Protein AF-A0A641PRM1-F1 (afdb_monomer_lite)

Sequence (62 aa):
MIKMRVVKKIQPDGDYQKAVSFVINAPLKEWRIRLWCVTHFKDECGSGDESDWERLLDYLTH

Radius of gyration: 10.7 Å; chains: 1; bounding box: 23×27×27 Å

Structure (mmCIF, N/CA/C/O backbone):
data_AF-A0A641PRM1-F1
#
_entry.id   AF-A0A641PRM1-F1
#
loop_
_atom_site.group_PDB
_atom_site.id
_atom_site.type_symbol
_atom_site.label_atom_id
_atom_site.label_alt_id
_atom_site.label_comp_id
_atom_site.label_asym_id
_atom_site.label_entity_id
_atom_site.label_seq_id
_atom_site.pdbx_PDB_ins_code
_atom_site.Cartn_x
_atom_site.Cartn_y
_atom_site.Cartn_z
_atom_site.occupancy
_atom_site.B_iso_or_equiv
_atom_site.auth_seq_id
_atom_site.auth_comp_id
_atom_site.auth_asym_id
_atom_site.auth_atom_id
_atom_site.pdbx_PDB_model_num
ATOM 1 N N . MET A 1 1 ? -1.334 10.858 13.801 1.00 63.56 1 MET A N 1
ATOM 2 C CA . MET A 1 1 ? -0.047 11.076 13.088 1.00 63.56 1 MET A CA 1
ATOM 3 C C . MET A 1 1 ? 0.483 9.860 12.299 1.00 63.56 1 MET A C 1
ATOM 5 O O . MET A 1 1 ? 1.601 9.921 11.804 1.00 63.56 1 MET A O 1
ATOM 9 N N . ILE A 1 2 ? -0.286 8.776 12.099 1.00 68.50 2 ILE A N 1
ATOM 10 C CA . ILE A 1 2 ? 0.186 7.586 11.352 1.00 68.50 2 ILE A CA 1
ATOM 11 C C . ILE A 1 2 ? 0.348 7.866 9.846 1.00 68.50 2 ILE A C 1
ATOM 13 O O . ILE A 1 2 ? 1.378 7.510 9.282 1.00 68.50 2 ILE A O 1
ATOM 17 N N . LYS A 1 3 ? -0.592 8.597 9.223 1.00 69.38 3 LYS A N 1
ATOM 18 C CA . LYS A 1 3 ? -0.516 9.004 7.802 1.00 69.38 3 LYS A CA 1
ATOM 19 C C . LYS A 1 3 ? 0.815 9.678 7.445 1.00 69.38 3 LYS A C 1
ATOM 21 O O . LYS A 1 3 ? 1.435 9.336 6.450 1.00 69.38 3 LYS A O 1
ATOM 26 N N . MET A 1 4 ? 1.302 10.569 8.309 1.00 74.00 4 MET A N 1
ATOM 27 C CA . MET A 1 4 ? 2.546 11.315 8.087 1.00 74.00 4 MET A CA 1
ATOM 28 C C . MET A 1 4 ? 3.803 10.433 8.168 1.00 74.00 4 MET A C 1
ATOM 30 O O . MET A 1 4 ? 4.798 10.719 7.511 1.00 74.00 4 MET A O 1
ATOM 34 N N . ARG A 1 5 ? 3.760 9.344 8.951 1.00 73.88 5 ARG A N 1
ATOM 35 C CA . ARG A 1 5 ? 4.846 8.350 9.017 1.00 73.88 5 ARG A CA 1
ATOM 36 C C . ARG A 1 5 ? 4.872 7.464 7.771 1.00 73.88 5 ARG A C 1
ATOM 38 O O . ARG A 1 5 ? 5.949 7.192 7.259 1.00 73.88 5 ARG A O 1
ATOM 45 N N . VAL A 1 6 ? 3.696 7.061 7.284 1.00 66.75 6 VAL A N 1
ATOM 46 C CA . VAL A 1 6 ? 3.530 6.290 6.039 1.00 66.75 6 VAL A CA 1
ATOM 47 C C . VAL A 1 6 ? 4.048 7.097 4.849 1.00 66.75 6 VAL A C 1
ATOM 49 O O . VAL A 1 6 ? 4.913 6.628 4.122 1.00 66.75 6 VAL A O 1
ATOM 52 N N . VAL A 1 7 ? 3.629 8.359 4.744 1.00 70.12 7 VAL A N 1
ATOM 53 C CA . VAL A 1 7 ? 4.122 9.324 3.751 1.00 70.12 7 VAL A CA 1
ATOM 54 C C . VAL A 1 7 ? 5.651 9.395 3.721 1.00 70.12 7 VAL A C 1
ATOM 56 O O . VAL A 1 7 ? 6.240 9.199 2.666 1.00 70.12 7 VAL A O 1
ATOM 59 N N . LYS A 1 8 ? 6.310 9.630 4.862 1.00 74.31 8 LYS A N 1
ATOM 60 C CA . LYS A 1 8 ? 7.778 9.756 4.908 1.00 74.31 8 LYS A CA 1
ATOM 61 C C . LYS A 1 8 ? 8.514 8.490 4.469 1.00 74.31 8 LYS A C 1
ATOM 63 O O . LYS A 1 8 ? 9.635 8.588 3.991 1.00 74.31 8 LYS A O 1
ATOM 68 N N . LYS A 1 9 ? 7.904 7.317 4.657 1.00 70.62 9 LYS A N 1
ATOM 69 C CA . LYS A 1 9 ? 8.509 6.031 4.297 1.00 70.62 9 LYS A CA 1
ATOM 70 C C . LYS A 1 9 ? 8.441 5.749 2.793 1.00 70.62 9 LYS A C 1
ATOM 72 O O . LYS A 1 9 ? 9.337 5.096 2.289 1.00 70.62 9 LYS A O 1
ATOM 77 N N . ILE A 1 10 ? 7.410 6.262 2.121 1.00 71.19 10 ILE A N 1
ATOM 78 C CA . ILE A 1 10 ? 7.126 6.036 0.693 1.00 71.19 10 ILE A CA 1
ATOM 79 C C . ILE A 1 10 ? 7.691 7.169 -0.187 1.00 71.19 10 ILE A C 1
ATOM 81 O O . ILE A 1 10 ? 7.843 7.026 -1.389 1.00 71.19 10 ILE A O 1
ATOM 85 N N . GLN A 1 11 ? 8.030 8.320 0.401 1.00 67.12 11 GLN A N 1
ATOM 86 C CA . GLN A 1 11 ? 8.569 9.487 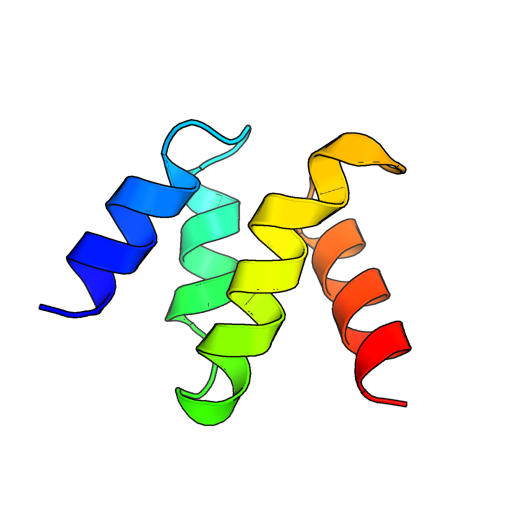-0.311 1.00 67.12 11 GLN A CA 1
ATOM 87 C C . GLN A 1 11 ? 9.782 9.235 -1.236 1.00 67.12 11 GLN A C 1
ATOM 89 O O . GLN A 1 11 ? 9.856 9.906 -2.263 1.00 67.12 11 GLN A O 1
ATOM 94 N N . PRO A 1 12 ? 10.723 8.318 -0.933 1.00 66.75 12 PRO A N 1
ATOM 95 C CA . PRO A 1 12 ? 11.812 7.986 -1.857 1.00 66.75 12 PRO A CA 1
ATOM 96 C C . PRO A 1 12 ? 11.411 7.025 -3.002 1.00 66.75 12 PRO A C 1
ATOM 98 O O . PRO A 1 12 ? 12.265 6.643 -3.811 1.00 66.75 12 PRO A O 1
ATOM 101 N N . ASP A 1 13 ? 10.1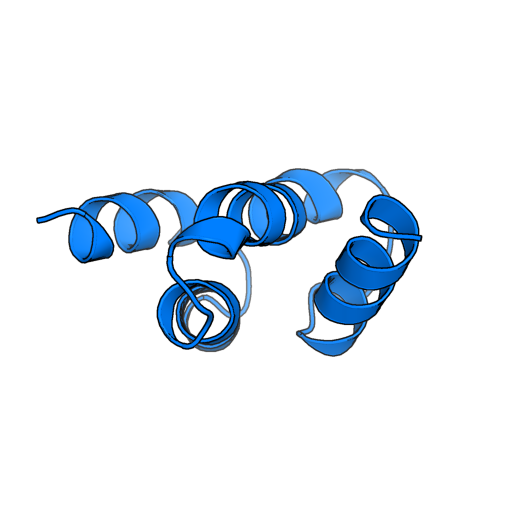41 6.621 -3.099 1.00 62.25 13 ASP A N 1
ATOM 102 C CA . ASP A 1 13 ? 9.650 5.645 -4.073 1.00 62.25 13 ASP A CA 1
ATOM 103 C C . ASP A 1 13 ? 8.840 6.295 -5.199 1.00 62.25 13 ASP A C 1
ATOM 105 O O . ASP A 1 13 ? 7.771 6.845 -4.954 1.00 62.25 13 ASP A O 1
ATOM 109 N N . GLY A 1 14 ? 9.355 6.175 -6.433 1.00 64.62 14 GLY A N 1
ATOM 110 C CA . GLY A 1 14 ? 8.640 6.351 -7.705 1.00 64.62 14 GLY A CA 1
ATOM 111 C C . GLY A 1 14 ? 7.527 7.404 -7.722 1.00 64.62 14 GLY A C 1
ATOM 112 O O . GLY A 1 14 ? 7.712 8.546 -7.300 1.00 64.62 14 GLY A O 1
ATOM 113 N N . ASP A 1 15 ? 6.363 7.009 -8.246 1.00 71.25 15 ASP A N 1
ATOM 114 C CA . ASP A 1 15 ? 5.140 7.814 -8.254 1.00 71.25 15 ASP A CA 1
ATOM 115 C C . ASP A 1 15 ? 4.507 7.834 -6.848 1.00 71.25 15 ASP A C 1
ATOM 117 O O . ASP A 1 15 ? 3.509 7.176 -6.539 1.00 71.25 15 ASP A O 1
ATOM 121 N N . TYR A 1 16 ? 5.158 8.582 -5.958 1.00 74.06 16 TYR A N 1
ATOM 122 C CA . TYR A 1 16 ? 4.846 8.700 -4.535 1.00 74.06 16 TYR A CA 1
ATOM 123 C C . TYR A 1 16 ? 3.360 8.979 -4.247 1.00 74.06 16 TYR A C 1
ATOM 125 O O . TYR A 1 16 ? 2.814 8.490 -3.253 1.00 74.06 16 TYR A O 1
ATOM 133 N N . GLN A 1 17 ? 2.678 9.749 -5.104 1.00 79.50 17 GLN A N 1
ATOM 134 C CA . GLN A 1 17 ? 1.257 10.054 -4.919 1.00 79.50 17 GLN A CA 1
ATOM 135 C C . GLN A 1 17 ? 0.376 8.809 -5.046 1.00 79.50 17 GLN A C 1
ATOM 137 O O . GLN A 1 17 ? -0.531 8.622 -4.226 1.00 79.50 17 GLN A O 1
ATOM 142 N N . LYS A 1 18 ? 0.659 7.938 -6.022 1.00 82.56 18 LYS A N 1
ATOM 143 C CA . LYS A 1 18 ? -0.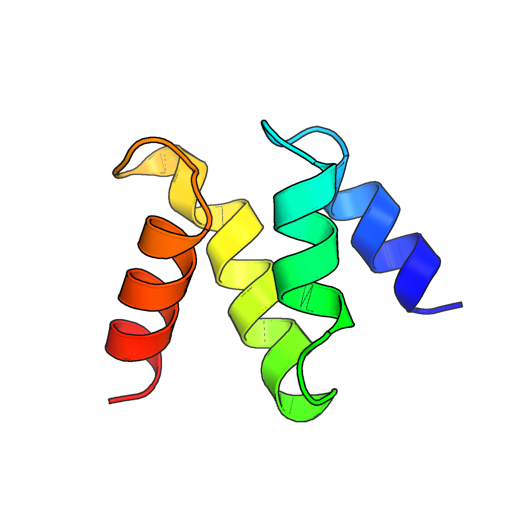059 6.667 -6.186 1.00 82.56 18 LYS A CA 1
ATOM 144 C C . LYS A 1 18 ? 0.229 5.729 -5.024 1.00 82.56 18 LYS A C 1
ATOM 146 O O . LYS A 1 18 ? -0.696 5.204 -4.414 1.00 82.56 18 LYS A O 1
ATOM 151 N N . ALA A 1 19 ? 1.496 5.601 -4.648 1.00 82.12 19 ALA A N 1
ATOM 152 C CA . ALA A 1 19 ? 1.926 4.720 -3.571 1.00 82.12 19 ALA A CA 1
ATOM 153 C C . ALA A 1 19 ? 1.316 5.104 -2.208 1.00 82.12 19 ALA A C 1
ATOM 155 O O . ALA A 1 19 ? 0.862 4.251 -1.443 1.00 82.12 19 ALA A O 1
ATOM 156 N N . VAL A 1 20 ? 1.226 6.406 -1.912 1.00 85.88 20 VAL A N 1
ATOM 157 C CA . VAL A 1 20 ? 0.513 6.892 -0.724 1.00 85.88 20 VAL A CA 1
ATOM 158 C C . VAL A 1 20 ? -0.976 6.594 -0.817 1.00 85.88 20 VAL A C 1
ATOM 160 O O . VAL A 1 20 ? -1.532 6.075 0.151 1.00 85.88 20 VAL A O 1
ATOM 163 N N . SER A 1 21 ? -1.612 6.896 -1.952 1.00 88.31 21 SER A N 1
ATOM 164 C CA . SER A 1 21 ? -3.052 6.685 -2.156 1.00 88.31 21 SER A CA 1
ATOM 165 C C . SER A 1 21 ? -3.439 5.215 -1.987 1.00 88.31 21 SER A C 1
ATOM 167 O O . SER A 1 21 ? -4.359 4.917 -1.223 1.00 88.31 21 SER A O 1
ATOM 169 N N . PHE A 1 22 ? -2.667 4.302 -2.579 1.00 88.50 22 PHE A N 1
ATOM 170 C CA . PHE A 1 22 ? -2.832 2.853 -2.465 1.00 88.50 22 PHE A CA 1
ATOM 171 C C . PHE A 1 22 ? -2.851 2.363 -1.007 1.00 88.50 22 PHE A C 1
ATOM 173 O O . PHE A 1 22 ? -3.637 1.484 -0.649 1.00 88.50 22 PHE A O 1
ATOM 180 N N . VAL A 1 23 ? -2.015 2.948 -0.139 1.00 89.75 23 VAL A N 1
ATOM 181 C CA . VAL A 1 23 ? -1.942 2.576 1.283 1.00 89.75 23 VAL A CA 1
ATOM 182 C C . VAL A 1 23 ? -3.035 3.259 2.107 1.00 89.75 23 VAL A C 1
ATOM 184 O O . VAL A 1 23 ? -3.705 2.596 2.896 1.00 89.75 23 VAL A O 1
ATOM 187 N N . ILE A 1 24 ? -3.217 4.579 1.972 1.00 90.44 24 ILE A N 1
ATOM 188 C CA . ILE A 1 24 ? -4.071 5.348 2.896 1.00 90.44 24 ILE A CA 1
ATOM 189 C C . ILE A 1 24 ? -5.568 5.236 2.601 1.00 90.44 24 ILE A C 1
ATOM 191 O O . ILE A 1 24 ? -6.362 5.506 3.506 1.00 90.44 24 ILE A O 1
ATOM 195 N N . ASN A 1 25 ? -5.944 4.872 1.371 1.00 92.06 25 ASN A N 1
ATOM 196 C CA . ASN A 1 25 ? -7.344 4.694 0.980 1.00 92.06 25 ASN A CA 1
ATOM 197 C C . ASN A 1 25 ? -7.895 3.314 1.377 1.00 92.06 25 ASN A C 1
ATOM 199 O O . ASN A 1 25 ? -9.104 3.106 1.349 1.00 92.06 25 ASN A O 1
ATOM 203 N N . ALA A 1 26 ? -7.032 2.385 1.793 1.00 91.00 26 ALA A N 1
ATOM 204 C CA . ALA A 1 26 ? -7.425 1.056 2.238 1.00 91.00 26 ALA A CA 1
ATOM 205 C C . ALA A 1 26 ? -7.891 1.023 3.710 1.00 91.00 26 ALA A C 1
ATOM 207 O O . ALA A 1 26 ? -7.553 1.916 4.497 1.00 91.00 26 ALA A O 1
ATOM 208 N N . PRO A 1 27 ? -8.598 -0.038 4.146 1.00 92.62 27 PRO A N 1
ATOM 209 C CA . PRO A 1 27 ? -8.863 -0.284 5.561 1.00 92.62 27 PRO A CA 1
ATOM 210 C C . PRO A 1 27 ? -7.568 -0.403 6.380 1.00 92.62 27 PRO A C 1
ATOM 212 O O . PRO A 1 27 ? -6.617 -1.049 5.951 1.00 92.62 27 PRO A O 1
ATOM 215 N N . LEU A 1 28 ? -7.542 0.134 7.608 1.00 89.69 28 LEU A N 1
ATOM 216 C CA . LEU A 1 28 ? -6.351 0.142 8.485 1.00 89.69 28 LEU A CA 1
ATOM 217 C C . LEU A 1 28 ? -5.679 -1.232 8.666 1.00 89.69 28 LEU A C 1
ATOM 219 O O . LEU A 1 28 ? -4.456 -1.303 8.776 1.00 89.69 28 LEU A O 1
ATOM 223 N N . LYS A 1 29 ? -6.462 -2.320 8.665 1.00 91.06 29 LYS A N 1
ATOM 224 C CA . LYS A 1 29 ? -5.960 -3.703 8.762 1.00 91.06 29 LYS A CA 1
ATOM 225 C C . LYS A 1 29 ? -5.041 -4.100 7.593 1.00 91.06 29 LYS A C 1
ATOM 227 O O . LYS A 1 29 ? -4.161 -4.932 7.771 1.00 91.06 29 LYS A O 1
ATOM 232 N N . GLU A 1 30 ? -5.207 -3.474 6.428 1.00 91.00 30 GLU A N 1
ATOM 233 C CA . GLU A 1 30 ? -4.435 -3.745 5.207 1.00 91.00 30 GLU A CA 1
ATOM 234 C C . GLU A 1 30 ? -3.214 -2.834 5.055 1.00 91.00 30 GLU A C 1
ATOM 236 O O . GLU A 1 30 ? -2.341 -3.094 4.229 1.00 91.00 30 GLU A O 1
ATOM 241 N N . TRP A 1 31 ? -3.092 -1.775 5.862 1.00 91.94 31 TRP A N 1
ATOM 242 C CA . TRP A 1 31 ? -2.022 -0.787 5.684 1.00 91.94 31 TRP A CA 1
ATOM 243 C C . TRP A 1 31 ? -0.636 -1.406 5.800 1.00 91.94 31 TRP A C 1
ATOM 245 O O . TRP A 1 31 ? 0.275 -1.010 5.083 1.00 91.94 31 TRP A O 1
ATOM 255 N N . ARG A 1 32 ? -0.465 -2.383 6.696 1.00 90.12 32 ARG A N 1
ATOM 256 C CA . ARG A 1 32 ? 0.825 -3.048 6.897 1.00 90.12 32 ARG A CA 1
ATOM 257 C C . ARG A 1 32 ? 1.262 -3.821 5.653 1.00 90.12 32 ARG A C 1
ATOM 259 O O . ARG A 1 32 ? 2.420 -3.703 5.269 1.00 90.12 32 ARG A O 1
ATOM 266 N N . ILE A 1 33 ? 0.358 -4.590 5.046 1.00 89.44 33 ILE A N 1
ATOM 267 C CA . ILE A 1 33 ? 0.676 -5.425 3.882 1.00 89.44 33 ILE A CA 1
ATOM 268 C C . ILE A 1 33 ? 0.812 -4.582 2.611 1.00 89.44 33 ILE A C 1
ATOM 270 O O . ILE A 1 33 ? 1.758 -4.769 1.855 1.00 89.44 33 ILE A O 1
ATOM 274 N N . ARG A 1 34 ? -0.029 -3.556 2.439 1.00 90.50 34 ARG A N 1
ATOM 275 C CA . ARG A 1 34 ? 0.072 -2.610 1.318 1.00 90.50 34 ARG A CA 1
ATOM 276 C C . ARG A 1 34 ? 1.347 -1.773 1.376 1.00 90.50 34 ARG A C 1
ATOM 278 O O . ARG A 1 34 ? 2.012 -1.595 0.363 1.00 90.50 34 ARG A O 1
ATOM 285 N N . LEU A 1 35 ? 1.736 -1.318 2.571 1.00 88.38 35 LEU A N 1
ATOM 286 C CA . LEU A 1 35 ? 3.022 -0.650 2.777 1.00 88.38 35 LEU A CA 1
ATOM 287 C C . LEU A 1 35 ? 4.194 -1.584 2.459 1.00 88.38 35 LEU A C 1
ATOM 289 O O . LEU A 1 35 ? 5.190 -1.125 1.915 1.00 88.38 35 LEU A O 1
ATOM 293 N N . TRP A 1 36 ? 4.085 -2.874 2.791 1.00 87.50 36 TRP A N 1
ATOM 294 C CA . TRP A 1 36 ? 5.111 -3.854 2.444 1.00 87.50 36 TRP A CA 1
ATOM 295 C C . TRP A 1 36 ? 5.242 -4.011 0.927 1.00 87.50 36 TRP A C 1
ATOM 297 O O . TRP A 1 36 ? 6.365 -3.947 0.437 1.00 87.50 36 TRP A O 1
ATOM 307 N N . CYS A 1 37 ? 4.116 -4.106 0.204 1.00 85.88 37 CYS A N 1
ATOM 308 C CA . CYS A 1 37 ? 4.092 -4.179 -1.259 1.00 85.88 37 CYS A CA 1
ATOM 309 C C . CYS A 1 37 ? 4.828 -2.991 -1.880 1.00 85.88 37 CYS A C 1
ATOM 311 O O . CYS A 1 37 ? 5.786 -3.182 -2.612 1.00 85.88 37 CYS A O 1
ATOM 313 N N . VAL A 1 38 ? 4.468 -1.763 -1.507 1.00 85.12 38 VAL A N 1
ATOM 314 C CA . VAL A 1 38 ? 5.091 -0.551 -2.062 1.00 85.12 38 VAL A CA 1
ATOM 315 C C . VAL A 1 38 ? 6.605 -0.509 -1.821 1.00 85.12 38 VAL A C 1
ATOM 317 O O . VAL A 1 38 ? 7.356 -0.153 -2.722 1.00 85.12 38 VAL A O 1
ATOM 320 N N . THR A 1 39 ? 7.070 -0.882 -0.622 1.00 79.88 39 THR A N 1
ATOM 321 C CA . THR A 1 39 ? 8.490 -0.723 -0.267 1.00 79.88 39 THR A CA 1
ATOM 322 C C . THR A 1 39 ? 9.381 -1.902 -0.660 1.00 79.88 39 THR A C 1
ATOM 324 O O . THR A 1 39 ? 10.593 -1.738 -0.633 1.00 79.88 39 THR A O 1
ATOM 327 N N . HIS A 1 40 ? 8.827 -3.086 -0.951 1.00 76.62 40 HIS A N 1
ATOM 328 C CA . HIS A 1 40 ? 9.608 -4.297 -1.279 1.00 76.62 40 HIS A CA 1
ATOM 329 C C . HIS A 1 40 ? 9.484 -4.720 -2.743 1.00 76.62 40 HIS A C 1
ATOM 331 O O . HIS A 1 40 ? 10.263 -5.544 -3.205 1.00 76.62 40 HIS A O 1
ATOM 337 N N . PHE A 1 41 ? 8.543 -4.151 -3.498 1.00 69.19 41 PHE A N 1
ATOM 338 C CA . PHE A 1 41 ? 8.392 -4.475 -4.917 1.00 69.19 41 PHE A CA 1
ATOM 339 C C . PHE A 1 41 ? 9.542 -3.928 -5.782 1.00 69.19 41 PHE A C 1
ATOM 341 O O . PHE A 1 41 ? 9.833 -4.468 -6.844 1.00 69.19 41 PHE A O 1
ATOM 348 N N . LYS A 1 42 ? 10.246 -2.896 -5.295 1.00 61.06 42 LYS A N 1
ATOM 349 C CA . LYS A 1 42 ? 11.364 -2.234 -5.987 1.00 61.06 42 LYS A CA 1
ATOM 350 C C . LYS A 1 42 ? 12.560 -3.142 -6.284 1.00 61.06 42 LYS A C 1
ATOM 352 O O . LYS A 1 42 ? 13.333 -2.809 -7.177 1.00 61.06 42 LYS A O 1
ATOM 357 N N . ASP A 1 43 ? 12.711 -4.243 -5.552 1.00 58.09 43 ASP A N 1
ATOM 358 C CA . ASP A 1 43 ? 13.895 -5.089 -5.672 1.00 58.09 43 ASP A CA 1
ATOM 359 C C . ASP A 1 43 ? 13.747 -6.201 -6.725 1.00 58.09 43 ASP A C 1
ATOM 361 O O . ASP A 1 43 ? 14.774 -6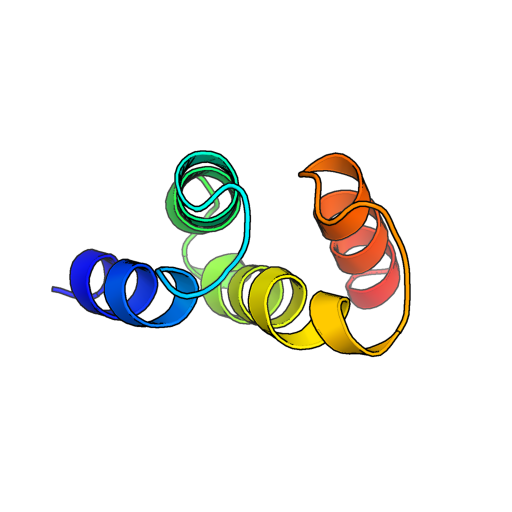.699 -7.180 1.00 58.09 43 ASP A O 1
ATOM 365 N N . GLU A 1 44 ? 12.532 -6.583 -7.169 1.00 54.09 44 GLU A N 1
ATOM 366 C CA . GLU A 1 44 ? 12.395 -7.842 -7.935 1.00 54.09 44 GLU A CA 1
ATOM 367 C C . GLU A 1 44 ? 11.411 -7.904 -9.126 1.00 54.09 44 GLU A C 1
ATOM 369 O O . GLU A 1 44 ? 11.540 -8.844 -9.909 1.00 54.09 44 GLU A O 1
ATOM 374 N N . CYS A 1 45 ? 10.481 -6.969 -9.375 1.00 53.56 45 CYS A N 1
ATOM 375 C CA . CYS A 1 45 ? 9.615 -7.044 -10.575 1.00 53.56 45 CYS A CA 1
ATOM 376 C C . CYS A 1 45 ? 8.859 -5.734 -10.873 1.00 53.56 45 CYS A C 1
ATOM 378 O O . CYS A 1 45 ? 8.607 -4.968 -9.961 1.00 53.56 45 CYS A O 1
ATOM 380 N N . GLY A 1 46 ? 8.452 -5.515 -12.132 1.00 59.09 46 GLY A N 1
ATOM 381 C CA . GLY A 1 46 ? 7.398 -4.566 -12.559 1.00 59.09 46 GLY A CA 1
ATOM 382 C C . GLY A 1 46 ? 7.770 -3.087 -12.790 1.00 59.09 46 GLY A C 1
ATOM 383 O O . GLY A 1 46 ? 8.925 -2.683 -12.674 1.00 59.09 46 GLY A O 1
ATOM 384 N N . SER A 1 47 ? 6.776 -2.287 -13.202 1.00 65.19 47 SER A N 1
ATOM 385 C CA . SER A 1 47 ? 6.904 -0.850 -13.508 1.00 65.19 47 SER A CA 1
ATOM 386 C C . SER A 1 47 ? 6.819 0.039 -12.266 1.00 65.19 47 SER A C 1
ATOM 388 O O . SER A 1 47 ? 7.143 1.226 -12.338 1.00 65.19 47 SER A O 1
ATOM 390 N N . GLY A 1 48 ? 6.413 -0.526 -11.123 1.00 64.81 48 GLY A N 1
ATOM 391 C CA . GLY A 1 48 ? 6.192 0.234 -9.894 1.00 64.81 48 GLY A CA 1
ATOM 392 C C . GLY A 1 48 ? 4.904 1.057 -9.942 1.00 64.81 48 GLY A C 1
ATOM 393 O O . GLY A 1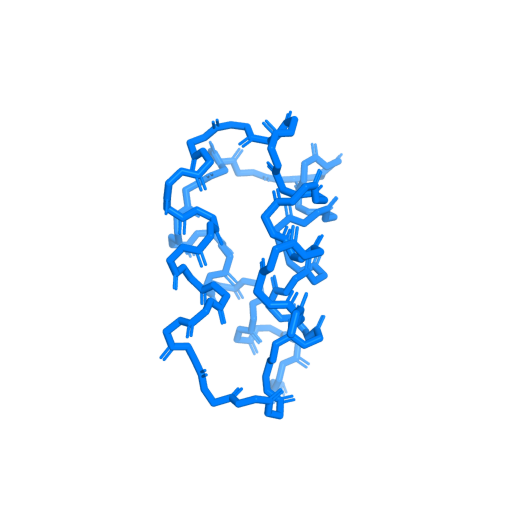 48 ? 4.822 2.103 -9.299 1.00 64.81 48 GLY A O 1
ATOM 394 N N . ASP A 1 49 ? 3.922 0.596 -10.718 1.00 73.75 49 ASP A N 1
ATOM 395 C CA . ASP A 1 49 ? 2.577 1.159 -10.774 1.00 73.75 49 ASP A CA 1
ATOM 396 C C . ASP A 1 49 ? 1.621 0.463 -9.794 1.00 73.75 49 ASP A C 1
ATOM 398 O O . ASP A 1 49 ? 1.895 -0.594 -9.230 1.00 73.75 49 ASP A O 1
ATOM 402 N N . GLU A 1 50 ? 0.437 1.044 -9.613 1.00 79.50 50 GLU A N 1
ATOM 403 C CA . GLU A 1 50 ? -0.576 0.530 -8.687 1.00 79.50 50 GLU A CA 1
ATOM 404 C C . GLU A 1 50 ? -1.031 -0.902 -9.004 1.00 79.50 50 GLU A C 1
ATOM 406 O O . GLU A 1 50 ? -1.207 -1.706 -8.089 1.00 79.50 50 GLU A O 1
ATOM 411 N N . SER A 1 51 ? -1.129 -1.261 -10.288 1.00 82.88 51 SER A N 1
ATOM 412 C CA . SER A 1 51 ? -1.512 -2.610 -10.731 1.00 82.88 51 SER A CA 1
ATOM 413 C C . SER A 1 51 ? -0.537 -3.696 -10.277 1.00 82.88 51 SER A C 1
ATOM 415 O O . SER A 1 51 ? -0.935 -4.834 -10.030 1.00 82.88 51 SER A O 1
ATOM 417 N N . ASP A 1 52 ? 0.742 -3.352 -10.163 1.00 80.25 52 ASP A N 1
ATOM 418 C CA . ASP A 1 52 ? 1.770 -4.268 -9.693 1.00 80.25 52 ASP A CA 1
ATOM 419 C C . ASP A 1 52 ? 1.617 -4.549 -8.192 1.00 80.25 52 ASP A C 1
ATOM 421 O O . ASP A 1 52 ? 1.682 -5.700 -7.750 1.00 80.25 52 ASP A O 1
ATOM 425 N N . TRP A 1 53 ? 1.353 -3.503 -7.404 1.00 85.94 53 TRP A N 1
ATOM 426 C CA . TRP A 1 53 ? 1.120 -3.638 -5.967 1.00 85.94 53 TRP A CA 1
ATOM 427 C C . TRP A 1 53 ? -0.193 -4.355 -5.664 1.00 85.94 53 TRP A C 1
ATOM 429 O O . TRP A 1 53 ? -0.244 -5.120 -4.704 1.00 85.94 53 TRP A O 1
ATOM 439 N N . GLU A 1 54 ? -1.236 -4.148 -6.473 1.00 86.31 54 GLU A N 1
ATOM 440 C CA . GLU A 1 54 ? -2.482 -4.913 -6.370 1.00 86.31 54 GLU A CA 1
ATOM 441 C C . GLU A 1 54 ? -2.259 -6.396 -6.649 1.00 86.31 54 GLU A C 1
ATOM 443 O O . GLU A 1 54 ? -2.717 -7.240 -5.881 1.00 86.31 54 GLU A O 1
ATOM 448 N N . ARG A 1 55 ? -1.498 -6.724 -7.696 1.00 84.94 55 ARG A N 1
A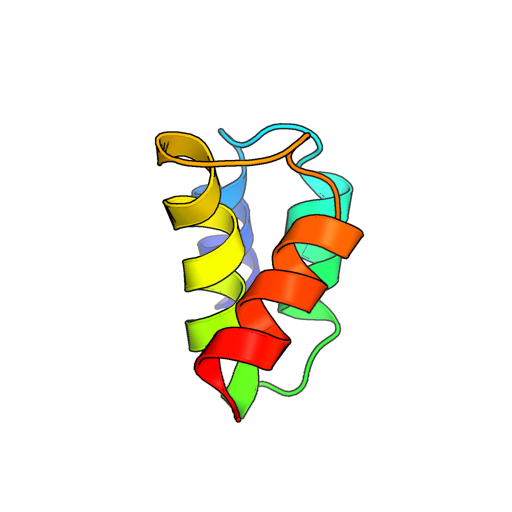TOM 449 C CA . ARG A 1 55 ? -1.190 -8.113 -8.035 1.00 84.94 55 ARG A CA 1
ATOM 450 C C . ARG A 1 55 ? -0.348 -8.799 -6.960 1.00 84.94 55 ARG A C 1
ATOM 452 O O . ARG A 1 55 ? -0.589 -9.963 -6.647 1.00 84.94 55 ARG A O 1
ATOM 459 N N . LEU A 1 56 ? 0.618 -8.089 -6.374 1.00 83.75 56 LEU A N 1
ATOM 460 C CA . LEU A 1 56 ? 1.383 -8.606 -5.239 1.00 83.75 56 LEU A CA 1
ATOM 461 C C . LEU A 1 56 ? 0.498 -8.773 -3.998 1.00 83.75 56 LEU A C 1
ATOM 463 O O . LEU A 1 56 ? 0.613 -9.771 -3.293 1.00 83.75 56 LEU A O 1
ATOM 467 N N . LEU A 1 57 ? -0.384 -7.811 -3.724 1.00 87.69 57 LEU A N 1
ATOM 468 C CA . LEU A 1 57 ? -1.312 -7.893 -2.602 1.00 87.69 57 LEU A CA 1
ATOM 469 C C . LEU A 1 57 ? -2.222 -9.119 -2.732 1.00 87.69 57 LEU A C 1
ATOM 471 O O . LEU A 1 57 ? -2.396 -9.839 -1.751 1.00 87.69 57 LEU A O 1
ATOM 475 N N . ASP A 1 58 ? -2.756 -9.368 -3.927 1.00 88.00 58 ASP A N 1
ATOM 476 C CA . ASP A 1 58 ? -3.585 -10.539 -4.212 1.00 88.00 58 ASP A CA 1
ATOM 477 C C . ASP A 1 58 ? -2.813 -11.841 -3.955 1.00 88.00 58 ASP A C 1
ATOM 479 O O . ASP A 1 58 ? -3.264 -12.670 -3.170 1.00 88.00 58 ASP A O 1
ATOM 483 N N . TYR A 1 59 ? -1.587 -11.955 -4.480 1.00 84.88 59 TYR A N 1
ATOM 484 C CA . TYR A 1 59 ? -0.701 -13.105 -4.249 1.00 84.88 59 TYR A CA 1
ATOM 485 C C . TYR A 1 59 ? -0.357 -13.347 -2.769 1.00 84.88 59 TYR A C 1
ATOM 487 O O . TYR A 1 59 ? -0.147 -14.480 -2.356 1.00 84.88 59 TYR A O 1
ATOM 495 N N . LEU A 1 60 ? -0.245 -12.296 -1.953 1.00 83.19 60 LEU A N 1
ATOM 496 C CA . LEU A 1 60 ? 0.084 -12.438 -0.529 1.00 83.19 60 LEU A CA 1
ATOM 497 C C . LEU A 1 60 ? -1.134 -12.740 0.351 1.00 83.19 60 LEU A C 1
ATOM 499 O O . LEU A 1 60 ? -0.967 -13.032 1.539 1.00 83.19 60 LEU A O 1
ATOM 503 N N . THR A 1 61 ? -2.346 -12.582 -0.181 1.00 83.56 61 THR A N 1
ATOM 504 C CA . THR A 1 61 ? -3.596 -12.706 0.584 1.00 83.56 61 THR A CA 1
ATOM 505 C C . THR A 1 61 ? -4.469 -13.888 0.165 1.00 83.56 61 THR A C 1
ATOM 507 O O . THR A 1 61 ? -5.426 -14.183 0.885 1.00 83.56 61 THR A O 1
ATOM 510 N N . HIS A 1 62 ? -4.094 -14.596 -0.905 1.00 78.06 62 HIS A N 1
ATOM 511 C CA . HIS A 1 62 ? -4.706 -15.831 -1.405 1.00 78.06 62 HIS A CA 1
ATOM 512 C C . HIS A 1 62 ? -3.658 -16.936 -1.567 1.00 78.06 62 HIS A C 1
ATOM 514 O O . HIS A 1 62 ? -4.030 -18.112 -1.349 1.00 78.06 62 HIS A O 1
#

Foldseek 3Di:
DVLVVLLVLLVVADPSVQLSCQQPVDDPVCNVVSSCLQNVVVPPDDPSGPVSSVVVSVVVPD

Secondary structure (DSSP, 8-state):
-HHHHHHHHHTTSSSHHHHHHHHHTS-GGGHHHHHHHHHHGGGTSS-SSHHHHHHHHHHHH-

pLDDT: mean 78.32, std 10.8, range [53.56, 92.62]

Organism: Bacteroides ovatus (NCBI:txid28116)